Protein AF-A0A961VB59-F1 (afdb_monomer_lite)

Foldseek 3Di:
DLEFAAEEEAPPPDAAEDEDAPPPQFQWKEWEAEQQQWTWIWTAGPVGDIDTHYTTHNYQEYHIYQHAYEHEYQHQDEHEYHQHHYAYEYENHAYQYEYEDHHDAYADDHPPFPDDWDDDVVQQATPDTSRHNYGHHPYHD

Secondary structure (DSSP, 8-state):
---SS-EEEE--SS--EEE-TT-TTEEEEEEEE-TTS-EEEEEEETTS-EEEEEEEES--EEE--SS--EEEE-SSS--EEEEEESS-EEE--SSS-EEEEEES--EE--TT-SS--EEEGGGTEEEEGGGTT-EEES---

pLDDT: mean 90.2, std 9.58, range [53.94, 98.38]

Structure (mmCIF, N/CA/C/O backbone):
data_AF-A0A961VB59-F1
#
_entry.id   AF-A0A961VB59-F1
#
loop_
_atom_site.group_PDB
_atom_site.id
_atom_site.type_symbol
_atom_site.label_atom_id
_atom_site.label_alt_id
_atom_site.label_comp_id
_atom_site.label_asym_id
_atom_site.label_entity_id
_atom_site.label_seq_id
_atom_site.pdbx_PDB_ins_code
_atom_site.Cartn_x
_atom_site.Cartn_y
_atom_site.Cartn_z
_atom_site.occupancy
_atom_site.B_iso_or_equiv
_atom_site.auth_seq_id
_atom_site.auth_comp_id
_atom_site.auth_asym_id
_atom_site.auth_atom_id
_atom_site.pdbx_PDB_model_num
ATOM 1 N N . MET A 1 1 ? 0.756 4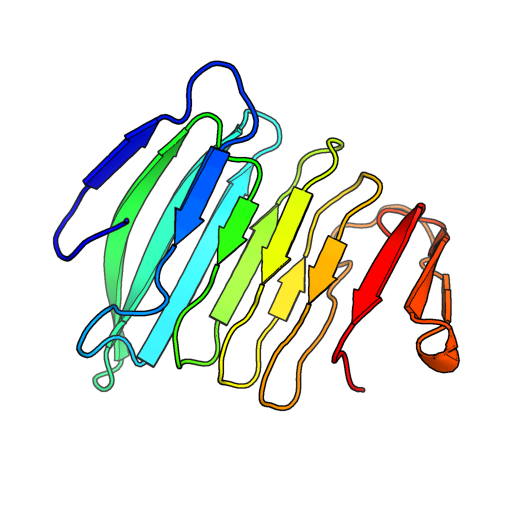.981 -15.426 1.00 53.94 1 MET A N 1
ATOM 2 C CA . MET A 1 1 ? 1.456 3.677 -15.418 1.00 53.94 1 MET A CA 1
ATOM 3 C C . MET A 1 1 ? 2.906 3.969 -15.110 1.00 53.94 1 MET A C 1
ATOM 5 O O . MET A 1 1 ? 3.455 4.783 -15.840 1.00 53.94 1 MET A O 1
ATOM 9 N N . GLY A 1 2 ? 3.475 3.353 -14.072 1.00 56.19 2 GLY A N 1
ATOM 10 C CA . GLY A 1 2 ? 4.856 3.602 -13.615 1.00 56.19 2 GLY A CA 1
ATOM 11 C C . GLY A 1 2 ? 5.961 2.975 -14.469 1.00 56.19 2 GLY A C 1
ATOM 12 O O . GLY A 1 2 ? 7.081 2.840 -14.018 1.00 56.19 2 GLY A O 1
ATOM 13 N N . GLY A 1 3 ? 5.637 2.543 -15.697 1.00 63.81 3 GLY A N 1
ATOM 14 C CA . GLY A 1 3 ? 6.638 2.242 -16.726 1.00 63.81 3 GLY A CA 1
ATOM 15 C C . GLY A 1 3 ? 7.785 1.344 -16.264 1.00 63.81 3 GLY A C 1
ATOM 16 O O . GLY A 1 3 ? 7.573 0.446 -15.469 1.00 63.81 3 GLY A O 1
ATOM 17 N N . GLY A 1 4 ? 8.970 1.541 -16.831 1.00 64.56 4 GLY A N 1
ATOM 18 C CA . GLY A 1 4 ? 10.232 1.106 -16.236 1.00 64.56 4 GLY A CA 1
ATOM 19 C C . GLY A 1 4 ? 11.251 2.227 -16.412 1.00 64.56 4 GLY A C 1
ATOM 20 O O . GLY A 1 4 ? 11.136 3.008 -17.362 1.00 64.56 4 GLY A O 1
ATOM 21 N N . GLY A 1 5 ? 12.259 2.293 -15.541 1.00 73.88 5 GLY A N 1
ATOM 22 C CA . GLY A 1 5 ? 13.060 3.509 -15.363 1.00 73.88 5 GLY A CA 1
ATOM 23 C C . GLY A 1 5 ? 12.443 4.466 -14.338 1.00 73.88 5 GLY A C 1
ATOM 24 O O . GLY A 1 5 ? 11.369 4.202 -13.822 1.00 73.88 5 GLY A O 1
ATOM 25 N N . LEU A 1 6 ? 13.163 5.550 -14.007 1.00 80.94 6 LEU A N 1
ATOM 26 C CA . LEU A 1 6 ? 12.747 6.454 -12.933 1.00 80.94 6 LEU A CA 1
ATOM 27 C C . LEU A 1 6 ? 11.696 7.465 -13.405 1.00 80.94 6 LEU A C 1
ATOM 29 O O . LEU A 1 6 ? 12.057 8.369 -14.168 1.00 80.94 6 LEU A O 1
ATOM 33 N N . ASP A 1 7 ? 10.455 7.362 -12.921 1.00 85.44 7 ASP A N 1
ATOM 34 C CA . ASP A 1 7 ? 9.381 8.295 -13.257 1.00 85.44 7 ASP A CA 1
ATOM 35 C C . ASP A 1 7 ? 9.070 9.285 -12.117 1.00 85.44 7 ASP A C 1
ATOM 37 O O . ASP A 1 7 ? 9.397 9.120 -10.940 1.00 85.44 7 ASP A O 1
ATOM 41 N N . THR A 1 8 ? 8.445 10.402 -12.486 1.00 91.00 8 THR A N 1
ATOM 42 C CA . THR A 1 8 ? 7.792 11.319 -11.543 1.00 91.00 8 THR A CA 1
ATOM 43 C C . THR A 1 8 ? 6.327 11.387 -11.923 1.00 91.00 8 THR A C 1
ATOM 45 O O . THR A 1 8 ? 5.984 11.881 -12.998 1.00 91.00 8 THR A O 1
ATOM 48 N N . ILE A 1 9 ? 5.476 10.865 -11.052 1.00 90.12 9 ILE A N 1
ATOM 49 C CA . ILE A 1 9 ? 4.047 10.698 -11.281 1.00 90.12 9 ILE A CA 1
ATOM 50 C C . ILE A 1 9 ? 3.329 11.623 -10.309 1.00 90.12 9 ILE A C 1
ATOM 52 O O . ILE A 1 9 ? 3.426 11.429 -9.102 1.00 90.12 9 ILE A O 1
ATOM 56 N N . ASN A 1 10 ? 2.631 12.627 -10.842 1.00 91.81 10 ASN A N 1
ATOM 57 C CA . ASN A 1 10 ? 1.777 13.505 -10.052 1.00 91.81 10 ASN A CA 1
ATOM 58 C C . ASN A 1 10 ? 0.321 13.356 -10.503 1.00 91.81 10 ASN A C 1
ATOM 60 O O . ASN A 1 10 ? 0.050 13.556 -11.691 1.00 91.81 10 ASN A O 1
ATOM 64 N N . GLY A 1 11 ? -0.578 12.995 -9.586 1.00 89.31 11 GLY A N 1
ATOM 65 C CA . GLY A 1 11 ? -2.018 12.907 -9.849 1.00 89.31 11 GLY A CA 1
ATOM 66 C C . GLY A 1 11 ? -2.711 14.271 -9.892 1.00 89.31 11 GLY A C 1
ATOM 67 O O . GLY A 1 11 ? -3.677 14.446 -10.629 1.00 89.31 11 GLY A O 1
ATOM 68 N N . GLU A 1 12 ? -2.136 15.285 -9.232 1.00 92.44 12 GLU A N 1
ATOM 69 C CA . GLU A 1 12 ? -2.764 16.598 -9.032 1.00 92.44 12 GLU A CA 1
ATOM 70 C C . GLU A 1 12 ? -4.126 16.465 -8.312 1.00 92.44 12 GLU A C 1
ATOM 72 O O . GLU A 1 12 ? -4.310 15.620 -7.445 1.00 92.44 12 GLU A O 1
ATOM 77 N N . GLY A 1 13 ? -5.090 17.351 -8.582 1.00 88.50 13 GLY A N 1
ATOM 78 C CA . GLY A 1 13 ? -6.410 17.257 -7.960 1.00 88.50 13 GLY A CA 1
ATOM 79 C C . GLY A 1 13 ? -7.266 16.170 -8.604 1.00 88.50 13 GLY A C 1
ATOM 80 O O . GLY A 1 13 ? -7.552 16.253 -9.798 1.00 88.50 13 GLY A O 1
ATOM 81 N N . GLY A 1 14 ? -7.799 15.250 -7.808 1.00 90.31 14 GLY A N 1
ATOM 82 C CA . GLY A 1 14 ? -8.621 14.176 -8.343 1.00 90.31 14 GLY A CA 1
ATOM 83 C C . GLY A 1 14 ? -8.706 12.980 -7.412 1.00 90.31 14 GLY A C 1
ATOM 84 O O . GLY A 1 14 ? -8.622 13.123 -6.197 1.00 90.31 14 GLY A O 1
ATOM 85 N N . ASN A 1 15 ? -8.987 11.828 -8.016 1.00 90.44 15 ASN A N 1
ATOM 86 C CA . ASN A 1 15 ? -8.773 10.518 -7.421 1.00 90.44 15 ASN A CA 1
ATOM 87 C C . ASN A 1 15 ? -7.910 9.759 -8.428 1.00 90.44 15 ASN A C 1
ATOM 89 O O . ASN A 1 15 ? -8.379 9.397 -9.515 1.00 90.44 15 ASN A O 1
ATOM 93 N N . ASP A 1 16 ? -6.646 9.588 -8.081 1.00 94.38 16 ASP A N 1
ATOM 94 C CA . ASP A 1 16 ? -5.597 9.259 -9.025 1.00 94.38 16 ASP A CA 1
ATOM 95 C C . ASP A 1 16 ? -5.008 7.885 -8.736 1.00 94.38 16 ASP A C 1
ATOM 97 O O . ASP A 1 16 ? -4.870 7.448 -7.595 1.00 94.38 16 ASP A O 1
ATOM 101 N N . THR A 1 17 ? -4.716 7.153 -9.813 1.00 93.75 17 THR A N 1
ATOM 102 C CA . THR A 1 17 ? -4.300 5.750 -9.735 1.00 93.75 17 THR A CA 1
ATOM 103 C C . THR A 1 17 ? -2.941 5.543 -10.370 1.00 93.75 17 THR A C 1
ATOM 105 O O . THR A 1 17 ? -2.764 5.740 -11.578 1.00 93.75 17 THR A O 1
ATOM 108 N N . VAL A 1 18 ? -1.999 5.046 -9.574 1.00 92.81 18 VAL A N 1
ATOM 109 C CA . VAL A 1 18 ? -0.765 4.455 -10.084 1.00 92.81 18 VAL A CA 1
ATOM 110 C C . VAL A 1 18 ? -0.935 2.942 -10.203 1.00 92.81 18 VAL A C 1
ATOM 112 O O . VAL A 1 18 ? -1.572 2.300 -9.374 1.00 92.81 18 VAL A O 1
ATOM 115 N N . SER A 1 19 ? -0.395 2.363 -11.273 1.00 92.00 19 SER A N 1
ATOM 116 C CA . SER A 1 19 ? -0.521 0.932 -11.553 1.00 92.00 19 SER A CA 1
ATOM 117 C C . SER A 1 19 ? 0.803 0.352 -12.027 1.00 92.00 19 SER A C 1
ATOM 119 O O . SER A 1 19 ? 1.437 0.918 -12.931 1.00 92.00 19 SER A O 1
ATOM 121 N N . TYR A 1 20 ? 1.150 -0.788 -11.428 1.00 90.50 20 TYR A N 1
ATOM 122 C CA . TYR A 1 20 ? 2.344 -1.595 -11.681 1.00 90.50 20 TYR A CA 1
ATOM 123 C C . TYR A 1 20 ? 2.019 -2.993 -12.242 1.00 90.50 20 TYR A C 1
ATOM 125 O O . TYR A 1 20 ? 2.924 -3.790 -12.494 1.00 90.50 20 TYR A O 1
ATOM 133 N N . ALA A 1 21 ? 0.743 -3.262 -12.542 1.00 87.38 21 ALA A N 1
ATOM 134 C CA . ALA A 1 21 ? 0.207 -4.569 -12.939 1.00 87.38 21 ALA A CA 1
ATOM 135 C C . ALA A 1 21 ? 0.904 -5.236 -14.142 1.00 87.38 21 ALA A C 1
ATOM 137 O O . ALA A 1 21 ? 0.837 -6.451 -14.314 1.00 87.38 21 ALA A O 1
ATOM 138 N N . THR A 1 22 ? 1.565 -4.462 -15.009 1.00 77.50 22 THR A N 1
ATOM 139 C CA . THR A 1 22 ? 2.217 -4.973 -16.227 1.00 77.50 22 THR A CA 1
ATOM 140 C C . THR A 1 22 ? 3.731 -4.784 -16.244 1.00 77.50 22 THR A C 1
ATOM 142 O O . THR A 1 22 ? 4.324 -4.809 -17.325 1.00 77.50 22 THR A O 1
ATOM 145 N N . HIS A 1 23 ? 4.372 -4.552 -15.097 1.00 75.19 23 HIS A N 1
ATOM 146 C CA . HIS A 1 23 ? 5.802 -4.260 -15.068 1.00 75.19 23 HIS A CA 1
ATOM 147 C C . HIS A 1 23 ? 6.650 -5.516 -15.382 1.00 75.19 23 HIS A C 1
ATOM 149 O O . HIS A 1 23 ? 6.663 -6.476 -14.606 1.00 75.19 23 HIS A O 1
ATOM 155 N N . PRO A 1 24 ? 7.384 -5.558 -16.511 1.00 64.44 24 PRO A N 1
ATOM 156 C CA . PRO A 1 24 ? 8.115 -6.749 -16.919 1.00 64.44 24 PRO A CA 1
ATOM 157 C C . PRO A 1 24 ? 9.392 -6.941 -16.093 1.00 64.44 24 PRO A C 1
ATOM 159 O O . PRO A 1 24 ? 10.313 -6.136 -16.164 1.00 64.44 24 PRO A O 1
ATOM 162 N N . GLY A 1 25 ? 9.494 -8.064 -15.378 1.00 62.66 25 GLY A N 1
ATOM 163 C CA . GLY A 1 25 ? 10.721 -8.470 -14.679 1.00 62.66 25 GLY A CA 1
ATOM 164 C C . GLY A 1 25 ? 10.838 -8.006 -13.225 1.00 62.66 25 GLY A C 1
ATOM 165 O O . GLY A 1 25 ? 11.797 -8.405 -12.559 1.00 62.66 25 GLY A O 1
ATOM 166 N N . ALA A 1 26 ? 9.865 -7.239 -12.721 1.00 65.00 26 ALA A N 1
ATOM 167 C CA . ALA A 1 26 ? 9.711 -7.007 -11.290 1.00 65.00 26 ALA A CA 1
ATOM 168 C C . ALA A 1 26 ? 9.192 -8.281 -10.611 1.00 65.00 26 ALA A C 1
ATOM 170 O O . ALA A 1 26 ? 8.302 -8.959 -11.123 1.00 65.00 26 ALA A O 1
ATOM 171 N N . VAL A 1 27 ? 9.791 -8.612 -9.470 1.00 77.38 27 VAL A N 1
ATOM 172 C CA . VAL A 1 27 ? 9.364 -9.715 -8.597 1.00 77.38 27 VAL A CA 1
ATOM 173 C C . VAL A 1 27 ? 8.494 -9.202 -7.455 1.00 77.38 27 VAL A C 1
ATOM 175 O O . VAL A 1 27 ? 7.767 -9.998 -6.874 1.00 77.38 27 VAL A O 1
ATOM 178 N N . SER A 1 28 ? 8.574 -7.907 -7.142 1.00 86.12 28 SER A N 1
ATOM 179 C CA . SER A 1 28 ? 7.629 -7.185 -6.290 1.00 86.12 28 SER A CA 1
ATOM 180 C C . SER A 1 28 ? 7.884 -5.677 -6.296 1.00 86.12 28 SER A C 1
ATOM 182 O O . SER A 1 28 ? 8.919 -5.217 -6.795 1.00 86.12 28 SER A O 1
ATOM 184 N N . PHE A 1 29 ? 6.971 -4.926 -5.686 1.00 90.06 29 PHE A N 1
ATOM 185 C CA . PHE A 1 29 ? 7.034 -3.497 -5.433 1.00 90.06 29 PHE A CA 1
ATOM 186 C C . PHE A 1 29 ? 7.023 -3.176 -3.939 1.00 90.06 29 PHE A C 1
ATOM 188 O O . PHE A 1 29 ? 6.402 -3.852 -3.125 1.00 90.06 29 PHE A O 1
ATOM 195 N N . THR A 1 30 ? 7.706 -2.100 -3.565 1.00 92.75 30 THR A N 1
ATOM 196 C CA . THR A 1 30 ? 7.507 -1.420 -2.285 1.00 92.75 30 THR A CA 1
ATOM 197 C C . THR A 1 30 ? 7.066 0.002 -2.564 1.00 92.75 30 THR A C 1
ATOM 199 O O . THR A 1 30 ? 7.864 0.810 -3.033 1.00 92.75 30 THR A O 1
ATOM 202 N N . VAL A 1 31 ? 5.806 0.300 -2.275 1.00 93.81 31 VAL A N 1
ATOM 203 C CA . VAL A 1 31 ? 5.196 1.619 -2.420 1.00 93.81 31 VAL A CA 1
ATOM 204 C C . VAL A 1 31 ? 4.982 2.206 -1.033 1.00 93.81 31 VAL A C 1
ATOM 206 O O . VAL A 1 31 ? 4.430 1.560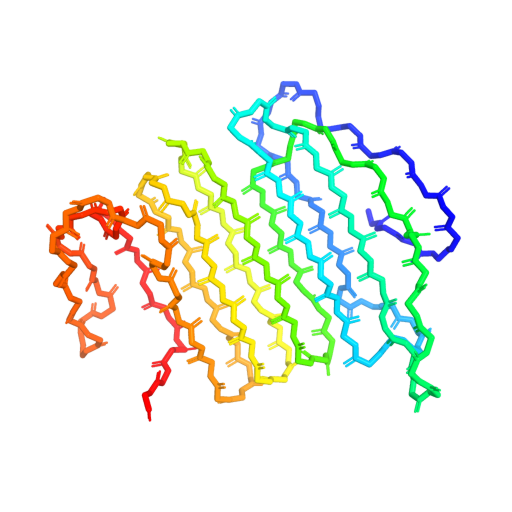 -0.144 1.00 93.81 31 VAL A O 1
ATOM 209 N N . SER A 1 32 ? 5.433 3.437 -0.829 1.00 94.69 32 SER A N 1
ATOM 210 C CA . SER A 1 32 ? 5.218 4.165 0.421 1.00 94.69 32 SER A CA 1
ATOM 211 C C . SER A 1 32 ? 4.785 5.584 0.112 1.00 94.69 32 SER A C 1
ATOM 213 O O . SER A 1 32 ? 5.566 6.334 -0.472 1.00 94.69 32 SER A O 1
ATOM 215 N N . ILE A 1 33 ? 3.566 5.948 0.506 1.00 94.06 33 ILE A N 1
ATOM 216 C CA . ILE A 1 33 ? 2.983 7.278 0.319 1.00 94.06 33 ILE A CA 1
ATOM 217 C C . ILE A 1 33 ? 2.677 7.874 1.695 1.00 94.06 33 ILE A C 1
ATOM 219 O O . ILE A 1 33 ? 2.055 7.258 2.557 1.00 94.06 33 ILE A O 1
ATOM 223 N N . SER A 1 34 ? 3.187 9.077 1.930 1.00 93.31 34 SER A N 1
ATOM 224 C CA . SER A 1 34 ? 3.023 9.784 3.198 1.00 93.31 34 SER A CA 1
ATOM 225 C C . SER A 1 34 ? 1.675 10.498 3.289 1.00 93.31 34 SER A C 1
ATOM 227 O O . SER A 1 34 ? 0.998 10.707 2.287 1.00 93.31 34 SER A O 1
ATOM 229 N N . GLU A 1 35 ? 1.332 10.988 4.482 1.00 90.88 35 GLU A N 1
ATOM 230 C CA . GLU A 1 35 ? 0.142 11.827 4.715 1.00 90.88 35 GLU A CA 1
ATOM 231 C C . G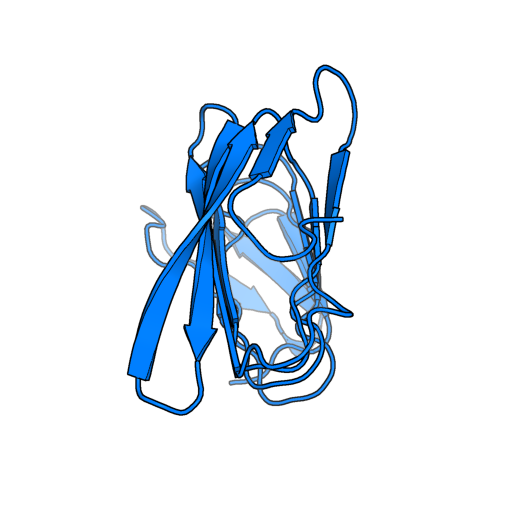LU A 1 35 ? 0.074 13.087 3.837 1.00 90.88 35 GLU A C 1
ATOM 233 O O . GLU A 1 35 ? -0.991 13.670 3.665 1.00 90.88 35 GLU A O 1
ATOM 238 N N . SER A 1 36 ? 1.211 13.521 3.285 1.00 88.69 36 SER A N 1
ATOM 239 C CA . SER A 1 36 ? 1.274 14.661 2.369 1.00 88.69 36 SER A CA 1
ATOM 240 C C . SER A 1 36 ? 0.914 14.292 0.924 1.00 88.69 36 SER A C 1
ATOM 242 O O . SER A 1 36 ? 1.043 15.149 0.062 1.00 88.69 36 SER A O 1
ATOM 244 N N . GLY A 1 37 ? 0.548 13.036 0.641 1.00 86.38 37 GLY A N 1
ATOM 245 C CA . GLY A 1 37 ? 0.259 12.539 -0.711 1.00 86.38 37 GLY A CA 1
ATOM 246 C C . GLY A 1 37 ? 1.507 12.229 -1.544 1.00 86.38 37 GLY A C 1
ATOM 247 O O . 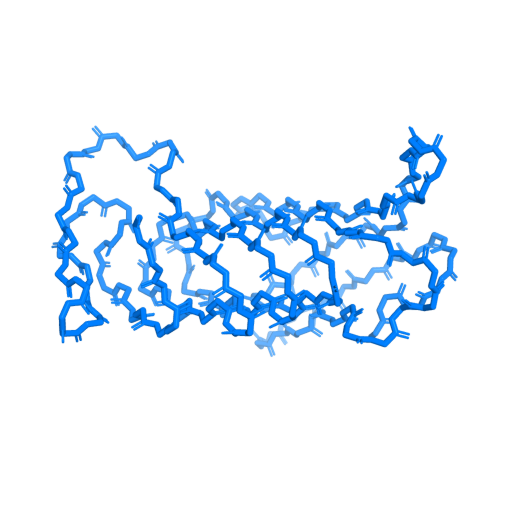GLY A 1 37 ? 1.399 11.723 -2.656 1.00 86.38 37 GLY A O 1
ATOM 248 N N . TYR A 1 38 ? 2.706 12.488 -1.009 1.00 91.69 38 TYR A N 1
ATOM 249 C CA . TYR A 1 38 ? 3.974 12.217 -1.687 1.00 91.69 38 TYR A CA 1
ATOM 250 C C . TYR A 1 38 ? 4.605 10.920 -1.206 1.00 91.69 38 TYR A C 1
ATOM 252 O O . TYR A 1 38 ? 4.578 10.605 -0.012 1.00 91.69 38 TYR A O 1
ATOM 260 N N . GLY A 1 39 ? 5.237 10.205 -2.126 1.00 91.62 39 GLY A N 1
ATOM 261 C CA . GLY A 1 39 ? 5.782 8.889 -1.867 1.00 91.62 39 GLY A CA 1
ATOM 262 C C . GLY A 1 39 ? 6.837 8.439 -2.859 1.00 91.62 39 GLY A C 1
ATOM 263 O O . GLY A 1 39 ? 7.257 9.173 -3.754 1.00 91.62 39 GLY A O 1
ATOM 264 N N . THR A 1 40 ? 7.258 7.195 -2.682 1.00 92.69 40 THR A N 1
ATOM 265 C CA . THR A 1 40 ? 8.170 6.510 -3.598 1.00 92.69 40 THR A CA 1
ATOM 266 C C . THR A 1 40 ? 7.698 5.097 -3.878 1.00 92.69 40 THR A C 1
ATOM 268 O O . THR A 1 40 ? 7.142 4.457 -2.982 1.00 92.69 40 THR A O 1
ATOM 271 N N . ALA A 1 41 ? 8.003 4.593 -5.070 1.00 91.19 41 ALA A N 1
ATOM 272 C CA . ALA A 1 41 ? 7.888 3.180 -5.403 1.00 91.19 41 ALA A CA 1
ATOM 273 C C . ALA A 1 41 ? 9.245 2.590 -5.804 1.00 91.19 41 ALA A C 1
ATOM 275 O O . ALA A 1 41 ? 9.989 3.162 -6.604 1.00 91.19 41 ALA A O 1
ATOM 276 N N . TYR A 1 42 ? 9.557 1.428 -5.238 1.00 88.88 42 TYR A N 1
ATOM 277 C CA . TYR A 1 42 ? 10.742 0.637 -5.551 1.00 88.88 42 TYR A CA 1
ATOM 278 C C . TYR A 1 42 ? 10.312 -0.682 -6.167 1.00 88.88 42 TYR A C 1
ATOM 280 O O . TYR A 1 42 ? 9.405 -1.323 -5.646 1.00 88.88 42 TYR A O 1
ATOM 288 N N . TYR A 1 43 ? 11.007 -1.125 -7.203 1.00 85.50 43 TYR A N 1
ATOM 289 C CA . TYR A 1 43 ? 10.856 -2.471 -7.743 1.00 85.50 43 TYR A CA 1
ATOM 290 C C . TYR A 1 43 ? 11.998 -3.356 -7.237 1.00 85.50 43 TYR A C 1
ATOM 292 O O . TYR A 1 43 ? 13.148 -2.919 -7.079 1.00 85.50 43 TYR A O 1
ATOM 300 N N . HIS A 1 44 ? 11.686 -4.625 -6.995 1.00 82.69 44 HIS A N 1
ATOM 301 C CA . HIS A 1 44 ? 12.649 -5.635 -6.572 1.00 82.69 44 HIS A CA 1
ATOM 302 C C . HIS A 1 44 ? 12.879 -6.637 -7.695 1.00 82.69 44 HIS A C 1
ATOM 304 O O . HIS A 1 44 ? 11.949 -7.251 -8.220 1.00 82.69 44 HIS A O 1
ATOM 310 N N . LEU A 1 45 ? 14.144 -6.824 -8.068 1.00 78.50 45 LEU A N 1
ATOM 311 C CA . LEU A 1 45 ? 14.546 -7.792 -9.086 1.00 78.50 45 LEU A CA 1
ATOM 312 C C . LEU A 1 45 ? 14.833 -9.160 -8.462 1.00 78.50 45 LEU A C 1
ATOM 314 O O . LEU A 1 45 ? 15.343 -9.257 -7.347 1.00 78.50 45 LEU A O 1
ATOM 318 N N . SER A 1 46 ? 14.665 -10.230 -9.246 1.00 72.50 46 SER A N 1
ATOM 319 C CA . SER A 1 46 ? 14.964 -11.619 -8.842 1.00 72.50 46 SER A CA 1
ATOM 320 C C . SER A 1 46 ? 16.402 -11.851 -8.337 1.00 72.50 46 SER A C 1
ATOM 322 O O . SER A 1 46 ? 16.680 -12.898 -7.756 1.00 72.50 46 SER A O 1
ATOM 324 N N . GLY A 1 47 ? 17.324 -10.911 -8.572 1.00 71.31 47 GLY A N 1
ATOM 325 C CA . GLY A 1 47 ? 18.705 -10.934 -8.078 1.00 71.31 47 GLY A CA 1
ATOM 326 C C . GLY A 1 47 ? 18.936 -10.214 -6.741 1.00 71.31 47 GLY A C 1
ATOM 327 O O . GLY A 1 47 ? 20.090 -10.089 -6.338 1.00 71.31 47 GLY A O 1
ATOM 328 N N . GLY A 1 48 ? 17.885 -9.716 -6.079 1.00 68.44 48 GLY A N 1
ATOM 329 C CA . GLY A 1 48 ? 17.971 -9.010 -4.791 1.00 68.44 48 GLY A CA 1
ATOM 330 C C . GLY A 1 48 ? 18.435 -7.551 -4.884 1.00 68.44 48 GLY A C 1
ATOM 331 O O . GLY A 1 48 ? 18.826 -6.969 -3.876 1.00 68.44 48 GLY A O 1
ATOM 332 N N . GLY A 1 49 ? 18.431 -6.967 -6.085 1.00 71.44 49 GLY A N 1
ATOM 333 C CA . GLY A 1 49 ? 18.643 -5.534 -6.270 1.00 71.44 49 GLY A CA 1
ATOM 334 C C . GLY A 1 49 ? 17.334 -4.771 -6.087 1.00 71.44 49 GLY A C 1
ATOM 335 O O . GLY A 1 49 ? 16.322 -5.160 -6.668 1.00 71.44 49 GLY A O 1
ATOM 336 N N . THR A 1 50 ? 17.381 -3.686 -5.318 1.00 70.81 50 THR A N 1
ATOM 337 C CA . THR A 1 50 ? 16.288 -2.715 -5.179 1.00 70.81 50 THR A CA 1
ATOM 338 C C . THR A 1 50 ? 16.670 -1.458 -5.951 1.00 70.81 50 THR A C 1
ATOM 340 O O . THR A 1 50 ? 17.715 -0.860 -5.676 1.00 70.81 50 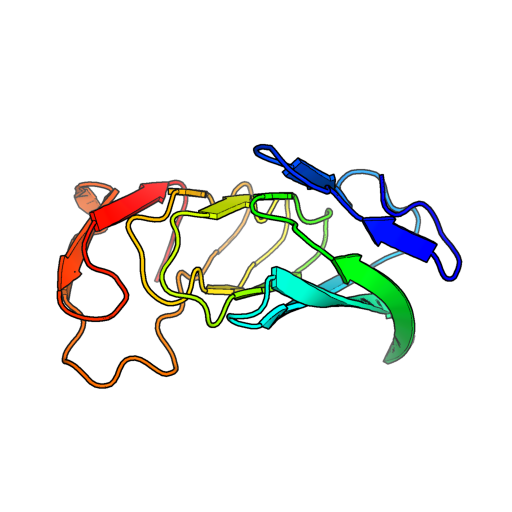THR A O 1
ATOM 343 N N . GLY A 1 51 ? 15.860 -1.069 -6.933 1.00 68.38 51 GLY A N 1
ATOM 344 C CA . GLY A 1 51 ? 15.982 0.228 -7.601 1.00 68.38 51 GLY A CA 1
ATOM 345 C C . GLY A 1 51 ? 14.927 1.201 -7.080 1.00 68.38 51 GLY A C 1
ATOM 346 O O . GLY A 1 51 ? 13.833 0.774 -6.725 1.00 68.38 51 GLY A O 1
ATOM 347 N N . VAL A 1 52 ? 15.243 2.500 -7.022 1.00 72.31 52 VAL A N 1
ATOM 348 C CA . VAL A 1 52 ? 14.195 3.538 -6.987 1.00 72.31 52 VAL A CA 1
ATOM 349 C C . VAL A 1 52 ? 13.611 3.573 -8.388 1.00 72.31 52 VAL A C 1
ATOM 351 O O . VAL A 1 52 ? 14.391 3.788 -9.322 1.00 72.31 52 VAL A O 1
ATOM 354 N N . GLU A 1 53 ? 12.301 3.379 -8.531 1.00 77.50 53 GLU A N 1
ATOM 355 C CA . GLU A 1 53 ? 11.656 3.715 -9.798 1.00 77.50 53 GLU A CA 1
ATOM 356 C C . GLU A 1 53 ? 10.795 4.959 -9.701 1.00 77.50 53 GLU A C 1
ATOM 358 O O . GLU A 1 53 ? 11.143 5.902 -10.383 1.00 77.50 53 GLU A O 1
ATOM 363 N N . ASP A 1 54 ? 9.851 5.148 -8.792 1.00 88.69 54 ASP A N 1
ATOM 364 C CA . ASP A 1 54 ? 8.984 6.328 -8.961 1.00 88.69 54 ASP A CA 1
ATOM 365 C C . ASP A 1 54 ? 9.010 7.287 -7.781 1.00 88.69 54 ASP A C 1
ATOM 367 O O . ASP A 1 54 ? 9.044 6.876 -6.621 1.00 88.69 54 ASP A O 1
ATOM 371 N N . TYR A 1 55 ? 8.954 8.583 -8.090 1.00 92.19 55 TYR A N 1
ATOM 372 C CA . TYR A 1 55 ? 8.461 9.604 -7.172 1.00 92.19 55 TYR A CA 1
ATOM 373 C C . TYR A 1 55 ? 6.974 9.807 -7.432 1.00 92.19 55 TYR A C 1
ATOM 375 O O . TYR A 1 55 ? 6.578 10.153 -8.544 1.00 92.19 55 TYR A O 1
ATOM 383 N N . LEU A 1 56 ? 6.168 9.604 -6.397 1.00 93.94 56 LEU A N 1
ATOM 384 C CA . LEU A 1 56 ? 4.716 9.713 -6.451 1.00 93.94 56 LEU A CA 1
ATOM 385 C C . LEU A 1 56 ? 4.277 10.990 -5.737 1.00 93.94 56 LEU A C 1
ATOM 387 O O . LEU A 1 56 ? 4.838 11.339 -4.696 1.00 93.94 56 LEU A O 1
ATOM 391 N N . GLY A 1 57 ? 3.288 11.675 -6.289 1.00 94.44 57 GLY A N 1
ATOM 392 C CA . GLY A 1 57 ? 2.634 12.833 -5.696 1.00 94.44 57 GLY A CA 1
ATOM 393 C C . GLY A 1 57 ? 1.144 12.789 -5.982 1.00 94.44 57 GLY A C 1
ATOM 394 O O . GLY A 1 57 ? 0.751 12.402 -7.083 1.00 94.44 57 GLY A O 1
ATOM 395 N N . ASP A 1 58 ? 0.350 13.160 -4.983 1.00 93.25 58 ASP A N 1
ATOM 396 C CA . ASP A 1 58 ? -1.105 13.271 -5.067 1.00 93.25 58 ASP A CA 1
ATOM 397 C C . ASP A 1 58 ? -1.743 11.997 -5.669 1.00 93.25 58 ASP A C 1
ATOM 399 O O . ASP A 1 58 ? -2.396 12.041 -6.705 1.00 93.25 58 ASP A O 1
ATOM 403 N N . ILE A 1 59 ? -1.436 10.831 -5.079 1.00 93.88 59 ILE A N 1
ATOM 404 C CA . ILE A 1 59 ? -1.959 9.516 -5.490 1.00 93.88 59 ILE A CA 1
ATOM 405 C C . ILE A 1 59 ? -2.798 8.925 -4.359 1.00 93.88 59 ILE A C 1
ATOM 407 O O . ILE A 1 59 ? -2.291 8.762 -3.251 1.00 93.88 59 ILE A O 1
ATOM 411 N N . GLU A 1 60 ? -4.031 8.512 -4.658 1.00 93.94 60 GLU A N 1
ATOM 412 C CA . GLU A 1 60 ? -4.944 7.869 -3.697 1.00 93.94 60 GLU A CA 1
ATOM 413 C C . GLU A 1 60 ? -5.089 6.364 -3.928 1.00 93.94 60 GLU A C 1
ATOM 415 O O . GLU A 1 60 ? -5.467 5.627 -3.016 1.00 93.94 60 GLU A O 1
ATOM 420 N N . ASN A 1 61 ? -4.808 5.892 -5.146 1.00 94.25 61 ASN A N 1
ATOM 421 C CA . ASN A 1 61 ? -4.999 4.495 -5.502 1.00 94.25 61 ASN A CA 1
ATOM 422 C C . ASN A 1 61 ? -3.714 3.865 -6.044 1.00 94.25 61 ASN A C 1
ATOM 424 O O . ASN A 1 61 ? -3.044 4.416 -6.924 1.00 94.25 61 ASN A O 1
ATOM 428 N N . VAL A 1 62 ? -3.414 2.658 -5.576 1.00 95.94 62 VAL A N 1
ATOM 429 C CA . VAL A 1 62 ? -2.271 1.859 -6.022 1.00 95.94 62 VAL A CA 1
ATOM 430 C C . VAL A 1 62 ? -2.768 0.492 -6.465 1.00 95.94 62 VAL A C 1
ATOM 432 O O . VAL A 1 62 ? -3.485 -0.182 -5.732 1.00 95.94 62 VAL A O 1
ATOM 435 N N . ILE A 1 63 ? -2.342 0.082 -7.657 1.00 95.19 63 ILE A N 1
ATOM 436 C CA . ILE A 1 63 ? -2.467 -1.292 -8.142 1.00 95.19 63 ILE A CA 1
ATOM 437 C C . ILE A 1 63 ? -1.061 -1.880 -8.218 1.00 95.19 63 ILE A C 1
ATOM 439 O O . ILE A 1 63 ? -0.228 -1.372 -8.982 1.00 95.19 63 ILE A O 1
ATOM 443 N N . GLY A 1 64 ? -0.809 -2.923 -7.435 1.00 93.88 64 GLY A N 1
ATOM 444 C CA . GLY A 1 64 ? 0.426 -3.689 -7.431 1.00 93.88 64 GLY A CA 1
ATOM 445 C C . GLY A 1 64 ? 0.634 -4.504 -8.709 1.00 93.88 64 GLY A C 1
ATOM 446 O O . GLY A 1 64 ? -0.017 -4.309 -9.743 1.00 93.88 64 GLY A O 1
ATOM 447 N N . GLY A 1 65 ? 1.655 -5.340 -8.667 1.00 91.81 65 GLY A N 1
ATOM 448 C CA . GLY A 1 65 ? 2.165 -6.163 -9.742 1.00 91.81 65 GLY A CA 1
ATOM 449 C C . GLY A 1 65 ? 1.749 -7.627 -9.624 1.00 91.81 65 GLY A C 1
ATOM 450 O O . GLY A 1 65 ? 0.680 -7.985 -9.148 1.00 91.81 65 GLY A O 1
ATOM 451 N N . VAL A 1 66 ? 2.613 -8.487 -10.162 1.00 91.19 66 VAL A N 1
ATOM 452 C CA . VAL A 1 66 ? 2.469 -9.956 -10.128 1.00 91.19 66 VAL A CA 1
ATOM 453 C C . VAL A 1 66 ? 3.325 -10.598 -9.028 1.00 91.19 66 VAL A C 1
ATOM 455 O O . VAL A 1 66 ? 3.621 -11.795 -9.080 1.00 91.19 66 VAL A O 1
ATOM 458 N N . GLY A 1 67 ? 3.838 -9.764 -8.130 1.00 91.19 67 GLY A N 1
ATOM 459 C CA . GLY A 1 67 ? 4.837 -10.081 -7.132 1.00 91.19 67 GLY A CA 1
ATOM 460 C C . GLY A 1 67 ? 4.304 -9.931 -5.718 1.00 91.19 67 GLY A C 1
ATOM 461 O O . GLY A 1 67 ? 3.203 -9.462 -5.528 1.00 91.19 67 GLY A O 1
ATOM 462 N N . ASN A 1 68 ? 5.108 -10.300 -4.722 1.00 93.75 68 ASN A N 1
ATOM 463 C CA . ASN A 1 68 ? 4.734 -10.106 -3.316 1.00 93.75 68 ASN A CA 1
ATOM 464 C C . ASN A 1 68 ? 4.995 -8.657 -2.899 1.00 93.75 68 ASN A C 1
ATOM 466 O O . ASN A 1 68 ? 6.115 -8.318 -2.490 1.00 93.75 68 ASN A O 1
ATOM 470 N N . ASP A 1 69 ? 3.993 -7.813 -3.033 1.00 95.06 69 ASP A N 1
ATOM 471 C CA . ASP A 1 69 ? 4.114 -6.377 -2.915 1.00 95.06 69 ASP A CA 1
ATOM 472 C C . ASP A 1 69 ? 3.916 -5.880 -1.483 1.00 95.06 69 ASP A C 1
ATOM 474 O O . ASP A 1 69 ? 3.246 -6.480 -0.643 1.00 95.06 69 ASP A O 1
ATOM 478 N N . LEU A 1 70 ? 4.531 -4.737 -1.194 1.00 95.62 70 LEU A N 1
ATOM 479 C CA . LEU A 1 70 ? 4.315 -3.971 0.023 1.00 95.62 70 LEU A CA 1
ATOM 480 C C . LEU A 1 70 ? 3.801 -2.593 -0.370 1.00 95.62 70 LEU A C 1
ATOM 482 O O . LEU A 1 70 ? 4.547 -1.796 -0.937 1.00 95.62 70 LEU A O 1
ATOM 486 N N . VAL A 1 71 ? 2.554 -2.290 -0.034 1.00 97.50 71 VAL A N 1
ATOM 487 C CA . VAL A 1 71 ? 1.952 -0.976 -0.278 1.00 97.50 71 VAL A CA 1
ATOM 488 C C . VAL A 1 71 ? 1.581 -0.367 1.063 1.00 97.50 71 VAL A C 1
ATOM 490 O O . VAL A 1 71 ? 0.897 -0.988 1.872 1.00 97.50 71 VAL A O 1
ATOM 493 N N . THR A 1 72 ? 2.081 0.834 1.339 1.00 97.44 72 THR A N 1
ATOM 494 C CA . THR A 1 72 ? 1.832 1.535 2.600 1.00 97.44 72 THR A CA 1
ATOM 495 C C . THR A 1 72 ? 1.470 2.987 2.352 1.00 97.44 72 THR A C 1
ATOM 497 O O . THR A 1 72 ? 2.233 3.733 1.738 1.00 97.44 72 THR A O 1
ATOM 500 N N . PHE A 1 73 ? 0.345 3.393 2.914 1.00 97.06 73 PHE A N 1
ATOM 501 C CA . PHE A 1 73 ? -0.043 4.774 3.121 1.00 97.06 73 PHE A CA 1
ATOM 502 C C . PHE A 1 73 ? 0.078 5.111 4.609 1.00 97.06 73 PHE A C 1
ATOM 504 O O . PHE A 1 73 ? -0.085 4.253 5.473 1.00 97.06 73 PHE A O 1
ATOM 511 N N . THR A 1 74 ? 0.414 6.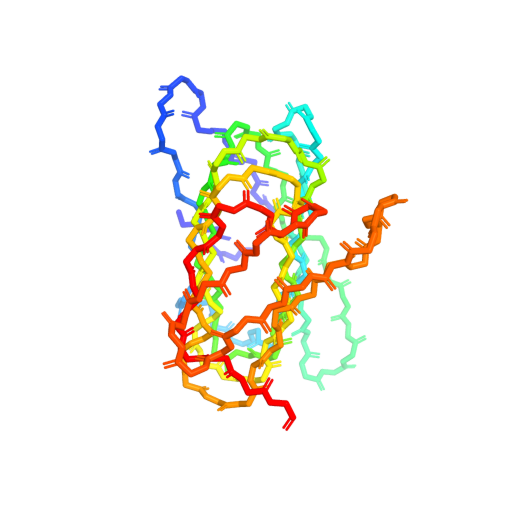360 4.928 1.00 94.94 74 THR A N 1
ATOM 512 C CA . THR A 1 74 ? 0.442 6.849 6.323 1.00 94.94 74 THR A CA 1
ATOM 513 C C . THR A 1 74 ? -0.549 7.986 6.562 1.00 94.94 74 THR A C 1
ATOM 515 O O . THR A 1 74 ? -0.441 8.692 7.564 1.00 94.94 74 THR A O 1
ATOM 518 N N . GLY A 1 75 ? -1.420 8.247 5.586 1.00 91.44 75 GLY A N 1
ATOM 519 C CA . GLY A 1 75 ? -2.408 9.316 5.623 1.00 91.44 75 GLY A CA 1
ATOM 520 C C . GLY A 1 75 ? -3.634 8.963 6.457 1.00 91.44 75 GLY A C 1
ATOM 521 O O . GLY A 1 75 ? -3.670 7.951 7.149 1.00 91.44 75 GLY A O 1
ATOM 522 N N . VAL A 1 76 ? -4.620 9.858 6.402 1.00 93.06 76 VAL A N 1
ATOM 523 C CA . VAL A 1 76 ? -5.941 9.702 7.041 1.00 93.06 76 VAL A CA 1
ATOM 524 C C . VAL A 1 76 ? -7.083 9.837 6.024 1.00 93.06 76 VAL A C 1
ATOM 526 O O . VAL A 1 76 ? -8.210 10.176 6.387 1.00 93.06 76 VAL A O 1
ATOM 529 N N . VAL A 1 77 ? -6.754 9.711 4.739 1.00 92.69 77 VAL A N 1
ATOM 530 C CA . VAL A 1 77 ? -7.669 9.892 3.610 1.00 92.69 77 VAL A CA 1
ATOM 531 C C . VAL A 1 77 ? -7.984 8.531 3.015 1.00 92.69 77 VAL A C 1
ATOM 533 O O . VAL A 1 77 ? -7.108 7.681 2.979 1.00 92.69 77 VAL A O 1
ATOM 536 N N . ASP A 1 78 ? -9.204 8.357 2.515 1.00 95.62 78 ASP A N 1
ATOM 537 C CA . ASP A 1 78 ? -9.629 7.086 1.929 1.00 95.62 78 ASP A CA 1
ATOM 538 C C . ASP A 1 78 ? -8.787 6.747 0.685 1.00 95.62 78 ASP A C 1
ATOM 540 O O . ASP A 1 78 ? -8.662 7.551 -0.249 1.00 95.62 78 ASP A O 1
ATOM 544 N N . ASN A 1 79 ? -8.230 5.541 0.657 1.00 96.50 79 ASN A N 1
ATOM 545 C CA . ASN A 1 79 ? -7.389 5.034 -0.419 1.00 96.50 79 ASN A CA 1
ATOM 546 C C . ASN A 1 79 ? -7.944 3.734 -1.016 1.00 96.50 79 ASN A C 1
ATOM 548 O O . ASN A 1 79 ? -8.758 3.027 -0.416 1.00 96.50 79 ASN A O 1
ATOM 552 N N . ARG A 1 80 ? -7.497 3.404 -2.234 1.00 97.38 80 ARG A N 1
ATOM 553 C CA . ARG A 1 80 ? -7.769 2.104 -2.867 1.00 97.38 80 ARG A CA 1
ATOM 554 C C . ARG A 1 80 ? -6.466 1.361 -3.121 1.00 97.38 80 ARG A C 1
ATOM 556 O O . ARG A 1 80 ? -5.635 1.807 -3.909 1.00 97.38 80 ARG A O 1
ATOM 563 N N . LEU A 1 81 ? -6.312 0.210 -2.484 1.00 98.38 81 LEU A N 1
ATOM 564 C CA . LEU A 1 81 ? -5.150 -0.653 -2.624 1.00 98.38 81 LEU A CA 1
ATOM 565 C C . LEU A 1 81 ? -5.592 -1.963 -3.277 1.00 98.38 81 LEU A C 1
ATOM 567 O O . LEU A 1 81 ? -6.469 -2.647 -2.755 1.00 98.38 81 LEU A O 1
ATOM 571 N N . GLU A 1 82 ? -4.980 -2.301 -4.406 1.00 98.19 82 GLU A N 1
ATOM 572 C CA . GLU A 1 82 ? -5.099 -3.608 -5.054 1.00 98.19 82 GLU A CA 1
ATOM 573 C C . GLU A 1 82 ? -3.714 -4.258 -5.067 1.00 98.19 82 GLU A C 1
ATOM 575 O O . GLU A 1 82 ? -2.803 -3.695 -5.674 1.00 98.19 82 GLU A O 1
ATOM 580 N N . GLY A 1 83 ? -3.543 -5.397 -4.393 1.00 96.69 83 GLY A N 1
ATOM 581 C CA . GLY A 1 83 ? -2.267 -6.120 -4.321 1.00 96.69 83 GLY A CA 1
ATOM 582 C C . GLY A 1 83 ? -1.867 -6.708 -5.671 1.00 96.69 83 GLY A C 1
ATOM 583 O O . GLY A 1 83 ? -0.814 -6.383 -6.212 1.00 96.69 83 GLY A O 1
ATOM 584 N N . GLY A 1 84 ? -2.796 -7.417 -6.309 1.00 95.56 84 GLY A N 1
ATOM 585 C CA . GLY A 1 84 ? -2.592 -7.976 -7.638 1.00 95.56 84 GLY A CA 1
ATOM 586 C C . GLY A 1 84 ? -2.444 -9.482 -7.552 1.00 95.56 84 GLY A C 1
ATOM 587 O O . GLY A 1 84 ? -3.383 -10.155 -7.147 1.00 95.56 84 GLY A O 1
ATOM 588 N N . ALA A 1 85 ? -1.332 -10.031 -8.025 1.00 94.06 85 ALA A N 1
ATOM 589 C CA . ALA A 1 85 ? -1.020 -11.438 -7.795 1.00 94.06 85 ALA A CA 1
ATOM 590 C C . ALA A 1 85 ? 0.245 -11.531 -6.954 1.00 94.06 85 ALA A C 1
ATOM 592 O O . ALA A 1 85 ? 1.171 -10.773 -7.202 1.00 94.06 85 ALA A O 1
ATOM 593 N N . GLY A 1 86 ? 0.340 -12.527 -6.080 1.00 94.44 86 GLY A N 1
ATOM 594 C CA . GLY A 1 86 ? 1.429 -12.617 -5.111 1.00 94.44 86 GLY A CA 1
ATOM 595 C C . GLY A 1 86 ? 0.877 -12.619 -3.695 1.00 94.44 86 GLY A C 1
ATOM 596 O O . GLY A 1 86 ? -0.322 -12.640 -3.497 1.00 94.44 86 GLY A O 1
ATOM 597 N N . ASN A 1 87 ? 1.759 -12.703 -2.708 1.00 96.19 87 ASN A N 1
ATOM 598 C CA . ASN A 1 87 ? 1.377 -12.584 -1.305 1.00 96.19 87 ASN A CA 1
ATOM 599 C C . ASN A 1 87 ? 1.692 -11.166 -0.841 1.00 96.19 87 ASN A C 1
ATOM 601 O O . ASN A 1 87 ? 2.852 -10.866 -0.522 1.00 96.19 87 ASN A O 1
ATOM 605 N N . ASP A 1 88 ? 0.675 -10.322 -0.809 1.00 97.69 88 ASP A N 1
ATOM 606 C CA . ASP A 1 88 ? 0.817 -8.887 -0.641 1.00 97.69 88 ASP A CA 1
ATOM 607 C C . ASP A 1 88 ? 0.643 -8.451 0.814 1.00 97.69 88 ASP A C 1
ATOM 609 O O . ASP A 1 88 ? -0.026 -9.084 1.633 1.00 97.69 88 ASP A O 1
ATOM 613 N N . THR A 1 89 ? 1.278 -7.340 1.175 1.00 97.88 89 THR A N 1
ATOM 614 C CA . THR A 1 89 ? 1.064 -6.651 2.449 1.00 97.88 89 THR A CA 1
ATOM 615 C C . THR A 1 89 ? 0.597 -5.232 2.172 1.00 97.88 89 THR A C 1
ATOM 617 O O . THR A 1 89 ? 1.346 -4.408 1.645 1.00 97.88 89 THR A O 1
ATOM 620 N N . LEU A 1 90 ? -0.642 -4.940 2.555 1.00 98.25 90 LEU A N 1
ATOM 621 C CA . LEU A 1 90 ? -1.337 -3.705 2.209 1.00 98.25 90 LEU A CA 1
ATOM 622 C C . LEU A 1 90 ? -1.710 -2.949 3.486 1.00 98.25 90 LEU A C 1
ATOM 624 O O . LEU A 1 90 ? -2.387 -3.495 4.353 1.00 98.25 90 LEU A O 1
ATOM 628 N N . ASN A 1 91 ? -1.260 -1.703 3.614 1.00 97.69 91 ASN A N 1
ATOM 629 C CA . ASN A 1 91 ? -1.600 -0.805 4.718 1.00 97.69 91 ASN A CA 1
ATOM 630 C C . ASN A 1 91 ? -2.125 0.511 4.139 1.00 97.69 91 ASN A C 1
ATOM 632 O O . ASN A 1 91 ? -1.364 1.239 3.500 1.00 97.69 91 ASN A O 1
ATOM 636 N N . GLY A 1 92 ? -3.411 0.796 4.339 1.00 97.06 92 GLY A N 1
ATOM 637 C CA . GLY A 1 92 ? -4.047 2.038 3.889 1.00 97.06 92 GLY A CA 1
ATOM 638 C C . GLY A 1 92 ? -3.765 3.248 4.789 1.00 97.06 92 GLY A C 1
ATOM 639 O O . GLY A 1 92 ? -4.003 4.387 4.404 1.00 97.06 92 GLY A O 1
ATOM 640 N N . GLY A 1 93 ? -3.135 3.040 5.948 1.00 96.19 93 GLY A N 1
ATOM 641 C CA . GLY A 1 93 ? -3.034 4.068 6.974 1.00 96.19 93 GLY A CA 1
ATOM 642 C C . GLY A 1 93 ? -4.367 4.203 7.701 1.00 96.19 93 GLY A C 1
ATOM 643 O O . GLY A 1 93 ? -5.028 3.204 7.966 1.00 96.19 93 GLY A O 1
ATOM 644 N N . GLY A 1 94 ? -4.721 5.428 8.087 1.00 94.44 94 GLY A N 1
ATOM 645 C CA . GLY A 1 94 ? -6.071 5.728 8.548 1.00 94.44 94 GLY A CA 1
ATOM 646 C C . GLY A 1 94 ? -6.959 6.183 7.392 1.00 94.44 94 GLY A C 1
ATOM 647 O O . GLY A 1 94 ? -6.471 6.668 6.379 1.00 94.44 94 GLY A O 1
ATOM 648 N N . GLY A 1 95 ? -8.269 6.161 7.607 1.00 95.12 95 GLY A N 1
ATOM 649 C CA . GLY A 1 95 ? -9.247 6.425 6.551 1.00 95.12 95 GLY A CA 1
ATOM 650 C C . GLY A 1 95 ? -10.234 5.267 6.488 1.00 95.12 95 GLY A C 1
ATOM 651 O O . GLY A 1 95 ? -10.154 4.350 7.299 1.00 95.12 95 GLY A O 1
ATOM 652 N N . GLY A 1 96 ? -11.217 5.344 5.595 1.00 97.00 96 GLY A N 1
ATOM 653 C CA . GLY A 1 96 ? -12.055 4.200 5.246 1.00 97.00 96 GLY A CA 1
ATOM 654 C C . GLY A 1 96 ? -11.575 3.591 3.938 1.00 97.00 96 GLY A C 1
ATOM 655 O O . GLY A 1 96 ? -12.099 3.936 2.877 1.00 97.00 96 GLY A O 1
ATOM 656 N N . ASP A 1 97 ? -10.589 2.703 4.003 1.00 98.00 97 ASP A N 1
ATOM 657 C CA . ASP A 1 97 ? -9.882 2.244 2.810 1.00 98.00 97 ASP A CA 1
ATOM 658 C C . ASP A 1 97 ? -10.585 1.084 2.100 1.00 98.00 97 ASP A C 1
ATOM 660 O O . ASP A 1 97 ? -11.258 0.245 2.703 1.00 98.00 97 ASP A O 1
ATOM 664 N N . MET A 1 98 ? -10.405 0.991 0.785 1.00 98.06 98 MET A N 1
ATOM 665 C CA . MET A 1 98 ? -10.740 -0.216 0.036 1.00 98.06 98 MET A CA 1
ATOM 666 C C . MET A 1 98 ? -9.467 -1.016 -0.221 1.00 98.06 98 MET A C 1
ATOM 668 O O . MET A 1 98 ? -8.649 -0.620 -1.049 1.00 98.06 98 MET A O 1
ATOM 672 N N . ILE A 1 99 ? -9.333 -2.155 0.455 1.00 98.38 99 ILE A N 1
ATOM 673 C CA . ILE A 1 99 ? -8.159 -3.026 0.359 1.00 98.38 99 ILE A CA 1
ATOM 674 C C . ILE A 1 99 ? -8.578 -4.358 -0.263 1.00 98.38 99 ILE A C 1
ATOM 676 O O . ILE A 1 99 ? -9.416 -5.080 0.283 1.00 98.38 99 ILE A O 1
ATOM 680 N N . ASP A 1 100 ? -7.988 -4.673 -1.411 1.00 98.38 100 ASP A N 1
ATOM 681 C CA . ASP A 1 100 ? -8.172 -5.923 -2.143 1.00 98.38 100 ASP A CA 1
ATOM 682 C C . ASP A 1 100 ? -6.809 -6.607 -2.326 1.00 98.38 100 ASP A C 1
ATOM 684 O O . ASP A 1 100 ? -5.935 -6.046 -2.986 1.00 98.38 100 ASP A O 1
ATOM 688 N N . GLY A 1 101 ? -6.604 -7.780 -1.720 1.00 97.62 101 GLY A N 1
ATOM 689 C CA . GLY A 1 101 ? -5.344 -8.526 -1.855 1.00 97.62 101 GLY A CA 1
ATOM 690 C C . GLY A 1 101 ? -5.125 -9.060 -3.270 1.00 97.62 101 GLY A C 1
ATOM 691 O O . GLY A 1 101 ? -4.080 -8.840 -3.870 1.00 97.62 101 GLY A O 1
ATOM 692 N N . GLY A 1 102 ? -6.175 -9.615 -3.873 1.00 97.56 102 GLY A N 1
ATOM 693 C CA . GLY A 1 102 ? -6.117 -10.241 -5.188 1.00 97.56 102 GLY A CA 1
ATOM 694 C C . GLY A 1 102 ? -5.813 -11.741 -5.121 1.00 97.56 102 GLY A C 1
ATOM 695 O O . GLY A 1 102 ? -6.458 -12.480 -4.379 1.00 97.56 102 GLY A O 1
ATOM 696 N N . ASP A 1 103 ? -4.934 -12.218 -6.001 1.00 96.31 103 ASP A N 1
ATOM 697 C CA . ASP A 1 103 ? -4.573 -13.631 -6.121 1.00 96.31 103 ASP A CA 1
ATOM 698 C C . ASP A 1 103 ? -3.371 -13.969 -5.219 1.00 96.31 103 ASP A C 1
ATOM 700 O O . ASP A 1 103 ? -2.227 -13.766 -5.623 1.00 96.31 103 ASP A O 1
ATOM 704 N N . GLY A 1 104 ? -3.593 -14.636 -4.086 1.00 96.31 104 GLY A N 1
ATOM 705 C CA . GLY A 1 104 ? -2.496 -15.149 -3.265 1.00 96.31 104 GLY A CA 1
ATOM 706 C C . GLY A 1 104 ? -2.871 -15.388 -1.811 1.00 96.31 104 GLY A C 1
ATOM 707 O O . GLY A 1 104 ? -3.962 -15.878 -1.530 1.00 96.31 104 GLY A O 1
ATOM 708 N N . PHE A 1 105 ? -1.910 -15.167 -0.913 1.00 96.88 105 PHE A N 1
ATOM 709 C CA . PHE A 1 105 ? -2.127 -15.099 0.533 1.00 96.88 105 PHE A CA 1
ATOM 710 C C . PHE A 1 105 ? -1.743 -13.707 1.018 1.00 96.88 105 PHE A C 1
ATOM 712 O O . PHE A 1 105 ? -0.557 -13.433 1.238 1.00 96.88 105 PHE A O 1
ATOM 719 N N . ASP A 1 106 ? -2.750 -12.874 1.225 1.00 97.81 106 ASP A N 1
ATOM 720 C CA . ASP A 1 106 ? -2.584 -11.436 1.373 1.00 97.81 106 ASP A CA 1
ATOM 721 C C . ASP A 1 106 ? -2.866 -10.980 2.798 1.00 97.81 106 ASP A C 1
ATOM 723 O O . ASP A 1 106 ? -3.666 -11.561 3.531 1.00 97.81 106 ASP A O 1
ATOM 727 N N . THR A 1 107 ? -2.182 -9.922 3.222 1.00 97.31 107 THR A N 1
ATOM 728 C CA . THR A 1 107 ? -2.260 -9.382 4.579 1.00 97.31 107 THR A CA 1
ATOM 729 C C . THR A 1 107 ? -2.659 -7.913 4.553 1.00 97.31 107 THR A C 1
ATOM 731 O O . THR A 1 107 ? -1.901 -7.060 4.091 1.00 97.31 107 THR A O 1
ATOM 734 N N . ALA A 1 108 ? -3.801 -7.594 5.163 1.00 97.00 108 ALA A N 1
ATOM 735 C CA . ALA A 1 108 ? -4.109 -6.228 5.574 1.00 97.00 108 ALA A CA 1
ATOM 736 C C . ALA A 1 108 ? -3.312 -5.898 6.848 1.00 97.00 108 ALA A C 1
ATOM 738 O O . ALA A 1 108 ? -3.519 -6.497 7.909 1.00 97.00 108 ALA A O 1
ATOM 739 N N . SER A 1 109 ? -2.366 -4.970 6.731 1.00 96.50 109 SER A N 1
ATOM 740 C CA . SER A 1 109 ? -1.509 -4.518 7.821 1.00 96.50 109 SER A CA 1
ATOM 741 C C . SER A 1 109 ? -2.016 -3.202 8.389 1.00 96.50 109 SER A C 1
ATOM 743 O O . SER A 1 109 ? -2.329 -2.271 7.659 1.00 96.50 109 SER A O 1
ATOM 745 N N . TYR A 1 110 ? -2.020 -3.124 9.716 1.00 95.56 110 TYR A N 1
ATOM 746 C CA . TYR A 1 110 ? -2.376 -1.928 10.481 1.00 95.56 110 TYR A CA 1
ATOM 747 C C . TYR A 1 110 ? -1.235 -1.499 11.397 1.00 95.56 110 TYR A C 1
ATOM 749 O O . TYR A 1 110 ? -1.444 -0.971 12.497 1.00 95.56 110 TYR A O 1
ATOM 757 N N . ASP A 1 111 ? -0.011 -1.820 10.981 1.00 94.44 111 ASP A N 1
ATOM 758 C CA . ASP A 1 111 ? 1.182 -1.378 11.680 1.00 94.44 111 ASP A CA 1
ATOM 759 C C . ASP A 1 111 ? 1.233 0.155 11.673 1.00 94.44 111 ASP A C 1
ATOM 761 O O . ASP A 1 111 ? 1.004 0.791 10.646 1.00 94.44 111 ASP A O 1
ATOM 765 N N . GLY A 1 112 ? 1.475 0.748 12.841 1.00 91.06 112 GLY A N 1
ATOM 766 C CA . GLY A 1 112 ? 1.353 2.194 13.058 1.00 91.06 112 GLY A CA 1
ATOM 767 C C . GLY A 1 112 ? 0.076 2.641 13.781 1.00 91.06 112 GLY A C 1
ATOM 768 O O . GLY A 1 112 ? 0.109 3.699 14.413 1.00 91.06 112 GLY A O 1
ATOM 769 N N . SER A 1 113 ? -0.984 1.817 13.823 1.00 95.56 113 SER A N 1
ATOM 770 C CA . SER A 1 113 ? -2.222 2.170 14.535 1.00 95.56 113 SER A CA 1
ATOM 771 C C . SER A 1 113 ? -1.977 2.418 16.020 1.00 95.56 113 SER A C 1
ATOM 773 O O . SER A 1 113 ? -1.611 1.523 16.788 1.00 95.56 113 SER A O 1
ATOM 775 N N . ALA A 1 114 ? -2.260 3.645 16.461 1.00 94.19 114 ALA A N 1
ATOM 776 C CA . ALA A 1 114 ? -2.123 4.048 17.862 1.00 94.19 114 ALA A CA 1
ATOM 777 C C . ALA A 1 114 ? -3.192 3.415 18.776 1.00 94.19 114 ALA A C 1
ATOM 779 O O . ALA A 1 114 ? -3.067 3.424 20.005 1.00 94.19 114 ALA A O 1
ATOM 780 N N . SER A 1 115 ? -4.262 2.882 18.183 1.00 95.50 115 SER A N 1
ATOM 781 C CA . SER A 1 115 ? -5.389 2.262 18.878 1.00 95.50 115 SER A CA 1
ATOM 782 C C . SER A 1 115 ? -5.493 0.769 18.578 1.00 95.50 115 SER A C 1
ATOM 784 O O . SER A 1 115 ? -4.934 0.257 17.611 1.00 95.50 115 SER A O 1
ATOM 786 N N . ARG A 1 116 ? -6.250 0.047 19.415 1.00 95.31 116 ARG A N 1
ATOM 787 C CA . ARG A 1 116 ? -6.546 -1.368 19.157 1.00 95.31 116 ARG A CA 1
ATOM 788 C C . ARG A 1 116 ? -7.354 -1.509 17.870 1.00 95.31 116 ARG A C 1
ATOM 790 O O . ARG A 1 116 ? -8.424 -0.914 17.738 1.00 95.31 116 ARG A O 1
ATOM 797 N N . VAL A 1 117 ? -6.869 -2.376 16.997 1.00 96.12 117 VAL A N 1
ATOM 798 C CA . VAL A 1 117 ? -7.524 -2.742 15.745 1.00 96.12 117 VAL A CA 1
ATOM 799 C C . VAL A 1 117 ? -8.471 -3.920 15.978 1.00 96.12 117 VAL A C 1
ATOM 801 O O . VAL A 1 117 ? -8.153 -4.851 16.725 1.00 96.12 117 VAL A O 1
ATOM 804 N N . ASN A 1 118 ? -9.658 -3.861 15.375 1.00 94.50 118 ASN A N 1
ATOM 805 C CA . ASN A 1 118 ? -10.649 -4.934 15.386 1.00 94.50 118 ASN A CA 1
ATOM 806 C C . ASN A 1 118 ? -11.148 -5.164 13.960 1.00 94.50 118 ASN A C 1
ATOM 808 O O . ASN A 1 118 ? -11.850 -4.315 13.412 1.00 94.50 118 ASN A O 1
ATOM 812 N N . VAL A 1 119 ? -10.790 -6.314 13.393 1.00 94.06 119 VAL A N 1
ATOM 813 C CA . VAL A 1 119 ? -11.126 -6.703 12.021 1.00 94.06 119 VAL A CA 1
ATOM 814 C C . VAL A 1 119 ? -12.039 -7.920 12.032 1.00 94.06 119 VAL A C 1
ATOM 816 O O . VAL A 1 119 ? -11.827 -8.873 12.785 1.00 94.06 119 VAL A O 1
ATOM 819 N N . GLN A 1 120 ? -13.054 -7.898 11.174 1.00 93.94 120 GLN A N 1
ATOM 820 C CA . GLN A 1 120 ? -13.976 -9.003 10.950 1.00 93.94 120 GLN A CA 1
ATOM 821 C C . GLN A 1 120 ? -13.866 -9.491 9.503 1.00 93.94 120 GLN A C 1
ATOM 823 O O . GLN A 1 120 ? -14.707 -9.174 8.664 1.00 93.94 120 GLN A O 1
ATOM 828 N N . LEU A 1 121 ? -12.855 -10.319 9.226 1.00 90.00 121 LEU A N 1
ATOM 829 C CA . LEU A 1 121 ? -12.558 -10.810 7.871 1.00 90.00 121 LEU A CA 1
ATOM 830 C C . LEU A 1 121 ? -13.731 -11.549 7.214 1.00 90.00 121 LEU A C 1
ATOM 832 O O . LEU A 1 121 ? -13.953 -11.404 6.021 1.00 90.00 121 LEU A O 1
ATOM 836 N N . GLN A 1 122 ? -14.555 -12.267 7.990 1.00 91.06 122 GLN A N 1
ATOM 837 C CA . GLN A 1 122 ? -15.754 -12.934 7.459 1.00 91.06 122 GLN A CA 1
ATOM 838 C C . GLN A 1 122 ? -16.748 -11.963 6.797 1.00 91.06 122 GLN A C 1
ATOM 840 O O . GLN A 1 122 ? -17.502 -12.369 5.915 1.00 91.06 122 GLN A O 1
ATOM 845 N N . TYR A 1 123 ? -16.777 -10.709 7.245 1.00 90.62 123 TYR A N 1
ATOM 846 C CA . TYR A 1 123 ? -17.652 -9.673 6.705 1.00 90.62 123 TYR A CA 1
ATOM 847 C C . TYR A 1 123 ? -16.900 -8.671 5.827 1.00 90.62 123 TYR A C 1
ATOM 849 O O . TYR A 1 123 ? -17.538 -7.768 5.296 1.00 90.62 123 TYR A O 1
ATOM 857 N N . GLY A 1 124 ? -15.578 -8.819 5.688 1.00 91.75 124 GLY A N 1
ATOM 858 C CA . GLY A 1 124 ? -14.743 -7.890 4.936 1.00 91.75 124 GLY A CA 1
ATOM 859 C C . GLY A 1 124 ? -14.770 -6.469 5.498 1.00 91.75 124 GLY A C 1
ATOM 860 O O . GLY A 1 124 ? -14.771 -5.524 4.723 1.00 91.75 124 GLY A O 1
ATOM 861 N N . VAL A 1 125 ? -14.863 -6.298 6.822 1.00 90.00 125 VAL A N 1
ATOM 862 C CA . VAL A 1 125 ? -14.895 -4.963 7.450 1.00 90.00 125 VAL A CA 1
ATOM 863 C C . VAL A 1 125 ? -13.926 -4.859 8.613 1.00 90.00 125 VAL A C 1
ATOM 865 O O . VAL A 1 125 ? -13.709 -5.833 9.347 1.00 90.00 125 VAL A O 1
ATOM 868 N N . ALA A 1 126 ? -13.426 -3.650 8.846 1.00 90.44 126 ALA A N 1
ATOM 869 C CA . ALA A 1 126 ? -12.697 -3.313 10.054 1.00 90.44 126 ALA A CA 1
ATOM 870 C C . ALA A 1 126 ? -13.311 -2.110 10.795 1.00 90.44 126 ALA A C 1
ATOM 872 O O . ALA A 1 126 ? -13.957 -1.228 10.231 1.00 90.44 126 ALA A O 1
ATOM 873 N N . LEU A 1 127 ? -13.257 -2.177 12.129 1.00 91.81 127 LEU A N 1
ATOM 874 C CA . LEU A 1 127 ? -14.212 -1.481 13.001 1.00 91.81 127 LEU A CA 1
ATOM 875 C C . LEU A 1 127 ? -13.574 -0.434 13.920 1.00 91.81 127 LEU A C 1
ATOM 877 O O . LEU A 1 127 ? -14.292 0.389 14.499 1.00 91.81 127 LEU A O 1
ATOM 881 N N . SER A 1 128 ? -12.258 -0.487 14.129 1.00 95.12 128 SER A N 1
ATOM 882 C CA . SER A 1 128 ? -11.568 0.390 15.078 1.00 95.12 128 SER A CA 1
ATOM 883 C C . SER A 1 128 ? -10.085 0.558 14.769 1.00 95.12 128 SER A C 1
ATOM 885 O O . SER A 1 128 ? -9.479 -0.313 14.150 1.00 95.12 128 SER A O 1
ATOM 887 N N . GLY A 1 129 ? -9.497 1.620 15.324 1.00 95.50 129 GLY A N 1
ATOM 888 C CA . GLY A 1 129 ? -8.119 2.008 15.030 1.00 95.50 129 GLY A CA 1
ATOM 889 C C . GLY A 1 129 ? -8.018 2.596 13.634 1.00 95.50 129 GLY A C 1
ATOM 890 O O . GLY A 1 129 ? -9.016 3.103 13.127 1.00 95.50 129 GLY A O 1
ATOM 891 N N . ASP A 1 130 ? -6.837 2.496 13.040 1.00 95.88 130 ASP A N 1
ATOM 892 C CA . ASP A 1 130 ? -6.611 2.972 11.672 1.00 95.88 130 ASP A CA 1
ATOM 893 C C . ASP A 1 130 ? -7.452 2.182 10.657 1.00 95.88 130 ASP A C 1
ATOM 895 O O . ASP A 1 130 ? -7.910 2.742 9.681 1.00 95.88 130 ASP A O 1
ATOM 899 N N . ALA A 1 131 ? -7.826 0.947 10.998 1.00 95.38 131 ALA A N 1
ATOM 900 C CA . ALA A 1 131 ? -8.708 0.097 10.205 1.00 95.38 131 ALA A CA 1
ATOM 901 C C . ALA A 1 131 ? -10.192 0.525 10.174 1.00 95.38 131 ALA A C 1
ATOM 903 O O . ALA A 1 131 ? -11.057 -0.208 9.695 1.00 95.38 131 ALA A O 1
ATOM 904 N N . GLN A 1 132 ? -10.570 1.606 10.857 1.00 96.50 132 GLN A N 1
ATOM 905 C CA . GLN A 1 132 ? -11.979 1.954 11.006 1.00 96.50 132 GLN A CA 1
ATOM 906 C C . GLN A 1 132 ? -12.575 2.454 9.688 1.00 96.50 132 GLN A C 1
ATOM 908 O O . GLN A 1 132 ? -12.348 3.590 9.299 1.00 96.50 132 GLN A O 1
ATOM 913 N N . GLY A 1 133 ? -13.506 1.679 9.131 1.00 95.94 133 GLY A N 1
ATOM 914 C CA . GLY A 1 133 ? -14.202 2.048 7.897 1.00 95.94 133 GLY A CA 1
ATOM 915 C C . GLY A 1 133 ? -13.700 1.286 6.679 1.00 95.94 133 GLY A C 1
ATOM 916 O O . GLY A 1 133 ? -14.364 1.340 5.645 1.00 95.94 133 GLY A O 1
ATOM 917 N N . ASP A 1 134 ? -12.619 0.521 6.826 1.00 97.94 134 ASP A N 1
ATOM 918 C CA . ASP A 1 134 ? -12.091 -0.271 5.729 1.00 97.94 134 ASP A CA 1
ATOM 919 C C . ASP A 1 134 ? -13.077 -1.327 5.255 1.00 97.94 134 ASP A C 1
ATOM 921 O O . ASP A 1 134 ? -13.762 -1.999 6.043 1.00 97.94 134 ASP A O 1
ATOM 925 N N . THR A 1 135 ? -13.058 -1.529 3.944 1.00 97.81 135 THR A N 1
ATOM 926 C CA . THR A 1 135 ? -13.621 -2.695 3.279 1.00 97.81 135 THR A CA 1
ATOM 927 C C . THR A 1 135 ? -12.483 -3.578 2.785 1.00 97.81 135 THR A C 1
ATOM 929 O O . THR A 1 135 ? -11.617 -3.123 2.041 1.00 97.81 135 THR A O 1
ATOM 932 N N . LEU A 1 136 ? -12.512 -4.849 3.179 1.00 97.62 136 LEU A N 1
ATOM 933 C CA . LEU A 1 136 ? -11.473 -5.835 2.898 1.00 97.62 136 LEU A CA 1
ATOM 934 C C . LEU A 1 136 ? -12.011 -6.931 1.977 1.00 97.62 136 LEU A C 1
ATOM 936 O O . LEU A 1 136 ? -13.042 -7.546 2.271 1.00 97.62 136 LEU A O 1
ATOM 940 N N . ALA A 1 137 ? -11.292 -7.205 0.895 1.00 97.62 137 ALA A N 1
ATOM 941 C CA . ALA A 1 137 ? -11.549 -8.306 -0.025 1.00 97.62 137 ALA A CA 1
ATOM 942 C C . ALA A 1 137 ? -10.264 -9.111 -0.248 1.00 97.62 137 ALA A C 1
ATOM 944 O O . ALA A 1 137 ? -9.186 -8.531 -0.277 1.00 97.62 137 ALA A O 1
ATOM 945 N N . ASN A 1 138 ? -10.394 -10.434 -0.404 1.00 96.94 138 ASN A N 1
ATOM 946 C CA . ASN A 1 138 ? -9.265 -11.333 -0.684 1.00 96.94 138 ASN A CA 1
ATOM 947 C C . ASN A 1 138 ? -8.089 -11.116 0.294 1.00 96.94 138 ASN A C 1
ATOM 949 O O . ASN A 1 138 ? -6.989 -10.796 -0.121 1.00 96.94 138 ASN A O 1
ATOM 953 N N . ILE A 1 139 ? -8.368 -11.168 1.603 1.00 97.25 139 ILE A N 1
ATOM 954 C CA . ILE A 1 139 ? -7.363 -11.046 2.671 1.00 97.25 139 ILE A CA 1
ATOM 955 C C . ILE A 1 139 ? -7.417 -12.301 3.541 1.00 97.25 139 ILE A C 1
ATOM 957 O O . ILE A 1 139 ? -8.489 -12.685 4.031 1.00 97.25 139 ILE A O 1
ATOM 961 N N . GLU A 1 140 ? -6.255 -12.892 3.800 1.00 93.75 140 GLU A N 1
ATOM 962 C CA . GLU A 1 140 ? -6.077 -14.111 4.585 1.00 93.75 140 GLU A CA 1
ATOM 963 C C . GLU A 1 140 ? -5.307 -13.860 5.899 1.00 93.75 140 GLU A C 1
ATOM 965 O O . GLU A 1 140 ? -4.843 -12.756 6.190 1.00 93.75 140 GLU A O 1
ATOM 970 N N . ILE A 1 141 ? -5.221 -14.898 6.747 1.00 73.69 141 ILE A N 1
ATOM 971 C CA . ILE A 1 141 ? -4.441 -14.914 8.002 1.00 73.69 141 ILE A CA 1
ATOM 972 C C . ILE A 1 141 ? -3.526 -16.128 8.096 1.00 73.69 141 ILE A C 1
ATOM 974 O O . ILE A 1 141 ? -3.906 -17.198 7.562 1.00 73.69 141 ILE A O 1
#

Sequence (141 aa):
MGGGGLDTINGEGGNDTVSYATHPGAVSFTVSISESGYGTAYYHLSGGGTGVEDYLGDIENVIGGVGNDLVTFTGVVDNRLEGGAGNDTLNGGGGGDMIDGGDGFDTASYDGSASRVNVQLQYGVALSGDAQGDTLANIEI

Radius of gyration: 14.17 Å; chains: 1; bounding box: 36×32×36 Å